Protein AF-A0A5C5R9F8-F1 (afdb_monomer)

Sequence (52 aa):
HCLGAAAARMQSRVALEELLARIPGFTVDIGGVRWAPGAYVRRPTAVPISVG

Organism: NCBI:txid2591848

Solvent-accessible surface area (backbone atoms only — not comparable to full-atom values): 3349 Å² total; per-residue (Å²): 135,68,88,59,52,65,59,54,52,52,52,53,49,54,54,51,52,53,40,52,73,75,51,70,66,59,48,71,44,73,89,65,45,38,68,52,84,74,92,87,62,94,46,71,75,42,73,50,71,49,72,123

Structure (mmCIF, N/CA/C/O backbone):
data_AF-A0A5C5R9F8-F1
#
_entry.id   AF-A0A5C5R9F8-F1
#
loop_
_atom_site.group_PDB
_atom_site.id
_atom_site.type_symbol
_atom_site.label_atom_id
_atom_site.label_alt_id
_atom_site.label_comp_id
_atom_site.label_asym_id
_atom_site.label_entity_id
_atom_site.label_seq_id
_atom_site.pdbx_PDB_ins_code
_atom_site.Cartn_x
_atom_site.Cartn_y
_atom_site.Cartn_z
_atom_site.occupancy
_atom_site.B_iso_or_equiv
_atom_site.auth_seq_id
_atom_site.auth_comp_id
_atom_site.auth_asym_id
_atom_site.auth_atom_id
_atom_site.pdbx_PDB_model_num
ATOM 1 N N . HIS A 1 1 ? 22.585 -1.876 -3.304 1.00 84.88 1 HIS A N 1
ATOM 2 C CA . HIS A 1 1 ? 21.998 -1.263 -2.090 1.00 84.88 1 HIS A CA 1
ATOM 3 C C . HIS A 1 1 ? 21.074 -0.125 -2.516 1.00 84.88 1 HIS A C 1
ATOM 5 O O . HIS A 1 1 ? 21.410 0.560 -3.473 1.00 84.88 1 HIS A O 1
ATOM 11 N N . CYS A 1 2 ? 19.903 0.040 -1.892 1.00 97.31 2 CYS A N 1
ATOM 12 C CA . CYS A 1 2 ? 18.938 1.067 -2.302 1.00 97.31 2 CYS A CA 1
ATOM 13 C C . CYS A 1 2 ? 19.264 2.404 -1.621 1.00 97.31 2 CYS A C 1
ATOM 15 O O . CYS A 1 2 ? 19.169 2.496 -0.399 1.00 97.31 2 CYS A O 1
ATOM 17 N N . LEU A 1 3 ? 19.600 3.439 -2.403 1.00 98.25 3 LEU A N 1
ATOM 18 C CA . LEU A 1 3 ? 19.851 4.791 -1.877 1.00 98.25 3 LEU A CA 1
ATOM 19 C C . LEU A 1 3 ? 18.622 5.347 -1.139 1.00 98.25 3 LEU A C 1
ATOM 21 O O . LEU A 1 3 ? 18.747 6.002 -0.111 1.00 98.25 3 LEU A O 1
ATOM 25 N N . GLY A 1 4 ? 17.421 5.025 -1.627 1.00 98.38 4 GLY A N 1
ATOM 26 C CA . GLY A 1 4 ? 16.155 5.454 -1.034 1.00 98.38 4 GLY A CA 1
ATOM 27 C C . GLY A 1 4 ? 15.702 4.633 0.175 1.00 98.38 4 GLY A C 1
ATOM 28 O O . GLY A 1 4 ? 14.600 4.856 0.669 1.00 98.38 4 GLY A O 1
ATOM 29 N N . ALA A 1 5 ? 16.496 3.676 0.668 1.00 98.44 5 ALA A N 1
ATOM 30 C CA . ALA A 1 5 ? 16.029 2.743 1.693 1.00 98.44 5 ALA A CA 1
ATOM 31 C C . ALA A 1 5 ? 15.636 3.440 3.008 1.00 98.44 5 ALA A C 1
ATOM 33 O O . ALA A 1 5 ? 14.725 2.983 3.695 1.00 98.44 5 ALA A O 1
ATOM 34 N N . ALA A 1 6 ? 16.310 4.531 3.379 1.00 98.44 6 ALA A N 1
ATOM 35 C CA . ALA A 1 6 ? 15.933 5.322 4.551 1.00 98.44 6 ALA A CA 1
ATOM 36 C C . ALA A 1 6 ? 14.599 6.057 4.329 1.00 98.44 6 ALA A C 1
ATOM 38 O O . ALA A 1 6 ? 13.704 5.981 5.170 1.00 98.44 6 ALA A O 1
ATOM 39 N N . ALA A 1 7 ? 14.433 6.687 3.163 1.00 98.50 7 ALA A N 1
ATOM 40 C CA . ALA A 1 7 ? 13.211 7.402 2.805 1.00 98.50 7 ALA A CA 1
ATOM 41 C C . ALA A 1 7 ? 11.991 6.466 2.741 1.00 98.50 7 ALA A C 1
ATOM 43 O O . ALA A 1 7 ? 10.964 6.766 3.343 1.00 98.50 7 ALA A O 1
ATOM 44 N N . ALA A 1 8 ? 12.123 5.298 2.101 1.00 98.44 8 ALA A N 1
ATOM 45 C CA . ALA A 1 8 ? 11.046 4.311 2.002 1.00 98.44 8 ALA A CA 1
ATOM 46 C C . ALA A 1 8 ? 10.578 3.813 3.380 1.00 98.44 8 ALA A C 1
ATOM 48 O O . ALA A 1 8 ? 9.380 3.701 3.626 1.00 98.44 8 ALA A O 1
ATOM 49 N N . ARG A 1 9 ? 11.510 3.564 4.313 1.00 98.56 9 ARG A N 1
ATOM 50 C CA . ARG A 1 9 ? 11.162 3.169 5.689 1.00 98.56 9 ARG A CA 1
ATOM 51 C C . ARG A 1 9 ? 10.411 4.272 6.426 1.00 98.56 9 ARG A C 1
ATOM 53 O O . ARG A 1 9 ? 9.433 3.981 7.106 1.00 98.56 9 ARG A O 1
ATOM 60 N N . MET A 1 10 ? 10.856 5.521 6.282 1.00 98.56 10 MET A N 1
ATOM 61 C CA . MET A 1 10 ? 10.203 6.666 6.913 1.00 98.56 10 MET A CA 1
ATOM 62 C C . MET A 1 10 ? 8.773 6.854 6.393 1.00 98.56 10 MET A C 1
ATOM 64 O O . MET A 1 10 ? 7.857 6.980 7.203 1.00 98.56 10 MET A O 1
ATOM 68 N N . GLN A 1 11 ? 8.572 6.783 5.073 1.00 98.75 11 GLN A N 1
ATOM 69 C CA . GLN A 1 11 ? 7.247 6.903 4.456 1.00 98.75 11 GLN A CA 1
ATOM 70 C C . GLN A 1 11 ? 6.293 5.802 4.929 1.00 98.75 11 GLN A C 1
ATOM 72 O O . GLN A 1 11 ? 5.186 6.106 5.367 1.00 98.75 11 GLN A O 1
ATOM 77 N N . SER A 1 12 ? 6.729 4.536 4.902 1.00 98.50 12 SER A N 1
ATOM 78 C CA . SER A 1 12 ? 5.899 3.414 5.357 1.00 98.50 12 SER A CA 1
ATOM 79 C C . SER A 1 12 ? 5.534 3.525 6.834 1.00 98.50 12 SER A C 1
ATOM 81 O O . SER A 1 12 ? 4.399 3.239 7.202 1.00 98.50 12 SER A O 1
ATOM 83 N N . ARG A 1 13 ? 6.478 3.960 7.679 1.00 98.69 13 ARG A N 1
ATOM 84 C CA . ARG A 1 13 ? 6.242 4.133 9.114 1.00 98.69 13 ARG A CA 1
ATOM 85 C C . ARG A 1 13 ? 5.146 5.169 9.371 1.00 98.69 13 ARG A C 1
ATOM 87 O O . ARG A 1 13 ? 4.156 4.840 10.011 1.00 98.69 13 ARG A O 1
ATOM 94 N N . VAL A 1 14 ? 5.296 6.377 8.823 1.00 98.69 14 VAL A N 1
ATOM 95 C CA . VAL A 1 14 ? 4.321 7.463 9.026 1.00 98.69 14 VAL A CA 1
ATOM 96 C C . VAL A 1 14 ? 2.950 7.085 8.461 1.00 98.69 14 VAL A C 1
ATOM 98 O O . VAL A 1 14 ? 1.940 7.293 9.122 1.00 98.69 14 VAL A O 1
ATOM 101 N N . ALA A 1 15 ? 2.900 6.479 7.269 1.00 98.31 15 ALA A N 1
ATOM 102 C CA . ALA A 1 15 ? 1.638 6.068 6.657 1.00 98.31 15 ALA A CA 1
ATOM 103 C C . ALA A 1 15 ? 0.871 5.042 7.511 1.00 98.31 15 ALA A C 1
ATOM 105 O O . ALA A 1 15 ? -0.344 5.158 7.655 1.00 98.31 15 ALA A O 1
ATOM 106 N N . LEU A 1 16 ? 1.567 4.051 8.081 1.00 98.25 16 LEU A N 1
ATOM 107 C CA . LEU A 1 16 ? 0.944 3.025 8.920 1.00 98.25 16 LEU A CA 1
ATOM 108 C C . LEU A 1 16 ? 0.531 3.569 10.293 1.00 98.25 16 LEU A C 1
ATOM 110 O O . LEU A 1 16 ? -0.564 3.253 10.752 1.00 98.25 16 LEU A O 1
ATOM 114 N N . GLU A 1 17 ? 1.371 4.392 10.927 1.00 98.69 17 GLU A N 1
ATOM 115 C CA . GLU A 1 17 ? 1.054 5.026 12.215 1.00 98.69 17 GLU A CA 1
ATOM 116 C C . GLU A 1 17 ? -0.214 5.884 12.114 1.00 98.69 17 GLU A C 1
ATOM 118 O O . GLU A 1 17 ? -1.149 5.699 12.892 1.00 98.69 17 GLU A O 1
ATOM 123 N N . GLU A 1 18 ? -0.291 6.768 11.117 1.00 98.56 18 GLU A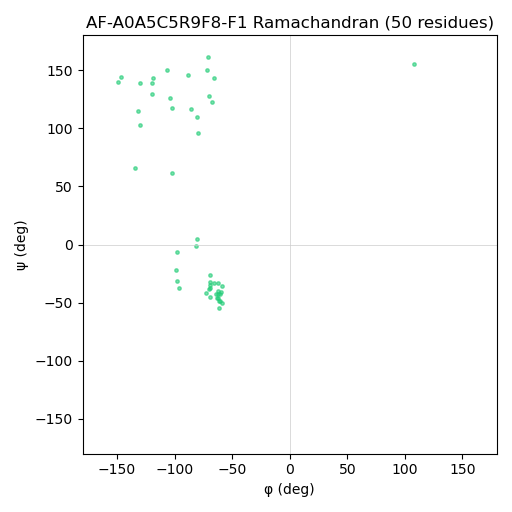 N 1
ATOM 124 C CA . GLU A 1 18 ? -1.443 7.660 10.953 1.00 98.56 18 GLU A CA 1
ATOM 125 C C . GLU A 1 18 ? -2.711 6.909 10.533 1.00 98.56 18 GLU A C 1
ATOM 127 O O . GLU A 1 18 ? -3.801 7.246 11.001 1.00 98.56 18 GLU A O 1
ATOM 132 N N . LEU A 1 19 ? -2.591 5.881 9.682 1.00 97.75 19 LEU A N 1
ATOM 133 C CA . LEU A 1 19 ? -3.735 5.058 9.285 1.00 97.75 19 LEU A CA 1
ATOM 134 C C . LEU A 1 19 ? -4.352 4.362 10.503 1.00 97.75 19 LEU A C 1
ATOM 136 O O . LEU A 1 19 ? -5.561 4.446 10.696 1.00 97.75 19 LEU A O 1
ATOM 140 N N . LEU A 1 20 ? -3.529 3.726 11.341 1.00 97.44 20 LEU A N 1
ATOM 141 C CA . LEU A 1 20 ? -4.003 3.017 12.532 1.00 97.44 20 LEU A CA 1
ATOM 142 C C . LEU A 1 20 ? -4.539 3.973 13.605 1.00 97.44 20 LEU A C 1
ATOM 144 O O . LEU A 1 20 ? -5.504 3.635 14.285 1.00 97.44 20 LEU A O 1
ATOM 148 N N . ALA A 1 21 ? -3.948 5.163 13.746 1.00 98.00 21 ALA A N 1
ATOM 149 C CA . ALA A 1 21 ? -4.406 6.158 14.712 1.00 98.00 21 ALA A CA 1
ATOM 150 C C . ALA A 1 21 ? -5.758 6.784 14.328 1.00 98.00 21 ALA A C 1
ATOM 152 O O . ALA A 1 21 ? -6.581 7.055 15.201 1.00 98.00 21 ALA A O 1
ATOM 153 N N . ARG A 1 22 ? -5.991 7.035 13.033 1.00 97.56 22 ARG A N 1
ATOM 154 C CA . ARG A 1 22 ? -7.174 7.773 12.552 1.00 97.56 22 ARG A CA 1
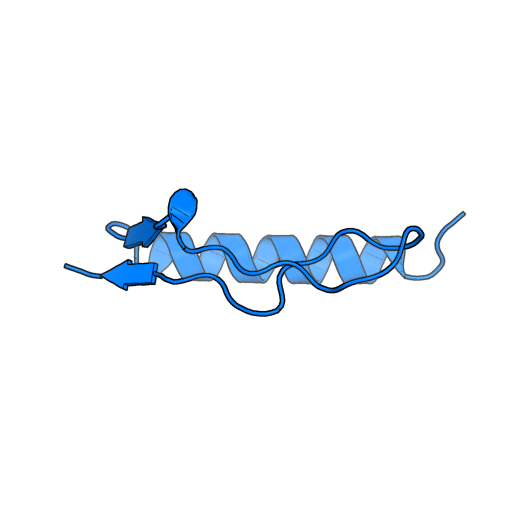ATOM 155 C C . ARG A 1 22 ? -8.299 6.875 12.057 1.00 97.56 22 ARG A C 1
ATOM 157 O O . ARG A 1 22 ? -9.460 7.260 12.144 1.00 97.56 22 ARG A O 1
ATOM 164 N N . ILE A 1 23 ? -7.959 5.716 11.502 1.00 97.50 23 ILE A N 1
ATOM 165 C CA . ILE A 1 23 ? -8.896 4.788 10.866 1.00 97.50 23 ILE A CA 1
ATOM 166 C C . ILE A 1 23 ? -8.583 3.365 11.356 1.00 97.50 23 ILE A C 1
ATOM 168 O O . ILE A 1 23 ? -8.148 2.525 10.574 1.00 97.50 23 ILE A O 1
ATOM 172 N N . PRO A 1 24 ? -8.769 3.057 12.652 1.00 95.69 24 PRO A N 1
ATOM 173 C CA . PRO A 1 24 ? -8.421 1.740 13.190 1.00 95.69 24 PRO A CA 1
ATOM 174 C C . PRO A 1 24 ? -9.336 0.613 12.676 1.00 95.69 24 PRO A C 1
ATOM 176 O O . PRO A 1 24 ? -8.921 -0.541 12.621 1.00 95.69 24 PRO A O 1
ATOM 179 N N . GLY A 1 25 ? -10.577 0.935 12.300 1.00 96.75 25 GLY A N 1
ATOM 180 C CA . GLY A 1 25 ? -11.594 -0.018 11.846 1.00 96.75 25 GLY A 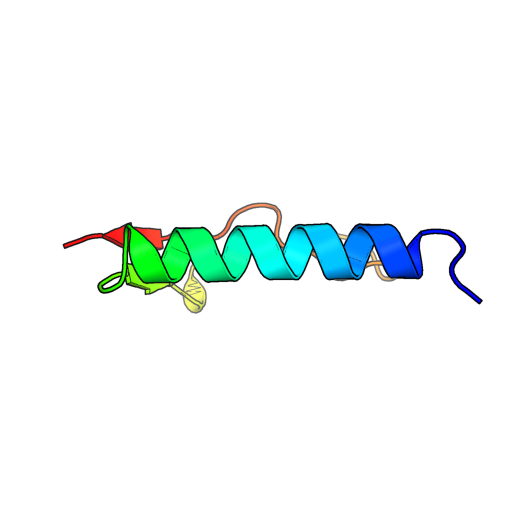CA 1
ATOM 181 C C . GLY A 1 25 ? -11.777 -0.032 10.329 1.00 96.75 25 GLY A C 1
ATOM 182 O O . GLY A 1 25 ? -12.859 0.291 9.844 1.00 96.75 25 GLY A O 1
ATOM 183 N N . PHE A 1 26 ? -10.734 -0.381 9.573 1.00 97.19 26 PHE A N 1
ATOM 184 C CA . PHE A 1 26 ? -10.826 -0.533 8.117 1.00 97.19 26 PHE A CA 1
ATOM 185 C C . PHE A 1 26 ? -10.798 -2.002 7.691 1.00 97.19 26 PHE A C 1
ATOM 187 O O . PHE A 1 26 ? -10.168 -2.846 8.327 1.00 97.19 26 PHE A O 1
ATOM 194 N N . THR A 1 27 ? -11.453 -2.298 6.571 1.00 98.12 27 THR A N 1
ATOM 195 C CA . THR A 1 27 ? -11.381 -3.606 5.908 1.00 98.12 27 THR A CA 1
ATOM 196 C C . THR A 1 27 ? -10.835 -3.435 4.499 1.00 98.12 27 THR A C 1
ATOM 198 O O . THR A 1 27 ? -11.208 -2.500 3.790 1.00 98.12 27 THR A O 1
ATOM 201 N N . VAL A 1 28 ? -9.960 -4.351 4.086 1.00 97.69 28 VAL A N 1
ATOM 202 C CA . VAL A 1 28 ? -9.423 -4.408 2.723 1.00 97.69 28 VAL A CA 1
ATOM 203 C C . VAL A 1 28 ? -10.099 -5.545 1.969 1.00 97.69 28 VAL A C 1
ATOM 205 O O . VAL A 1 28 ? -10.047 -6.692 2.414 1.00 97.69 28 VAL A O 1
ATOM 208 N N . ASP A 1 29 ? -10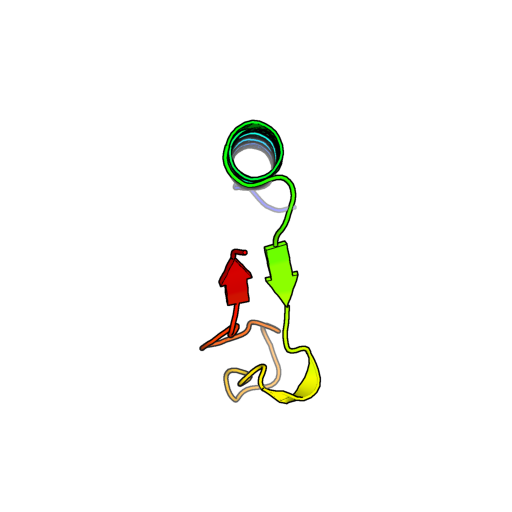.673 -5.249 0.805 1.00 97.88 29 ASP A N 1
ATOM 209 C CA . ASP A 1 29 ? -11.107 -6.292 -0.126 1.00 97.88 29 ASP A CA 1
ATOM 210 C C . ASP A 1 29 ? -9.892 -6.808 -0.906 1.00 97.88 29 ASP A C 1
ATOM 212 O O . ASP A 1 29 ? -9.455 -6.226 -1.902 1.00 97.88 29 ASP A O 1
ATOM 216 N N . ILE A 1 30 ? -9.324 -7.914 -0.424 1.00 97.62 30 ILE A N 1
ATOM 217 C CA . ILE A 1 30 ? -8.160 -8.558 -1.041 1.00 97.62 30 ILE A CA 1
ATOM 218 C C . ILE A 1 30 ? -8.495 -9.121 -2.429 1.00 97.62 30 ILE A C 1
ATOM 220 O O . ILE A 1 30 ? -7.631 -9.105 -3.310 1.00 97.62 30 ILE A O 1
ATOM 224 N N . GLY A 1 31 ? -9.730 -9.587 -2.644 1.00 97.88 31 GLY A N 1
ATOM 225 C CA . GLY A 1 31 ? -10.177 -10.120 -3.933 1.00 97.88 31 GLY A CA 1
ATOM 226 C C . GLY A 1 31 ? -10.297 -9.031 -5.001 1.00 97.88 31 GLY A C 1
ATOM 227 O O . GLY A 1 31 ? -10.006 -9.281 -6.170 1.00 97.88 31 GLY A O 1
ATOM 228 N N . GLY A 1 32 ? -10.645 -7.812 -4.589 1.00 97.88 32 GLY A N 1
ATOM 229 C CA . GLY A 1 32 ? -10.751 -6.633 -5.449 1.00 97.88 32 GLY A CA 1
ATOM 230 C C . GLY A 1 32 ? -9.429 -5.918 -5.761 1.00 97.88 32 GLY A C 1
ATOM 231 O O . GLY A 1 32 ? -9.431 -4.930 -6.502 1.00 97.88 32 GLY A O 1
ATOM 232 N N . VAL A 1 33 ? -8.285 -6.370 -5.229 1.00 98.44 33 VAL A N 1
ATOM 233 C CA . VAL A 1 33 ? -6.989 -5.723 -5.502 1.00 98.44 33 VAL A CA 1
ATOM 234 C C . VAL A 1 33 ? -6.594 -5.906 -6.965 1.00 98.44 33 VAL A C 1
ATOM 236 O O . VAL A 1 33 ? -6.398 -7.018 -7.456 1.00 98.44 33 VAL A O 1
ATOM 239 N N . ARG A 1 34 ? -6.375 -4.786 -7.658 1.00 98.44 34 ARG A N 1
ATOM 240 C CA . ARG A 1 34 ? -5.995 -4.783 -9.073 1.00 98.44 34 ARG A CA 1
ATOM 241 C C . ARG A 1 34 ? -4.503 -4.524 -9.224 1.00 98.44 34 ARG A C 1
ATOM 243 O O . ARG A 1 34 ? -4.021 -3.451 -8.864 1.00 98.44 34 ARG A O 1
ATOM 250 N N . TRP A 1 35 ? -3.763 -5.474 -9.782 1.00 97.62 35 TRP A N 1
ATOM 251 C CA . TRP A 1 35 ? -2.301 -5.412 -9.886 1.00 97.62 35 TRP A CA 1
ATOM 252 C C . TRP A 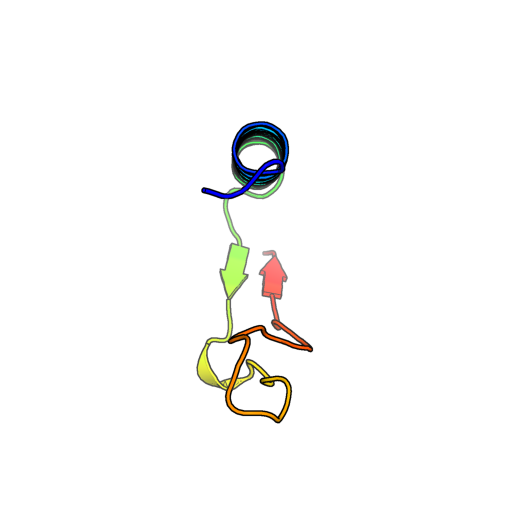1 35 ? -1.827 -4.717 -11.164 1.00 97.62 35 TRP A C 1
ATOM 254 O O . TRP A 1 35 ? -2.465 -4.816 -12.211 1.00 97.62 35 TRP A O 1
ATOM 264 N N . ALA A 1 36 ? -0.707 -3.997 -11.075 1.00 97.56 36 ALA A N 1
ATOM 265 C CA . ALA A 1 36 ? -0.036 -3.483 -12.264 1.00 97.56 36 ALA A CA 1
ATOM 266 C C . ALA A 1 36 ? 0.511 -4.652 -13.108 1.00 97.56 36 ALA A C 1
ATOM 268 O O . ALA A 1 36 ? 0.994 -5.628 -12.528 1.00 97.56 36 ALA A O 1
ATOM 269 N N . PRO A 1 37 ? 0.480 -4.564 -14.450 1.00 95.56 37 PRO A N 1
ATOM 270 C CA . PRO A 1 37 ? 1.142 -5.542 -15.305 1.00 95.56 37 PRO A CA 1
ATOM 271 C C . PRO A 1 37 ? 2.673 -5.399 -15.231 1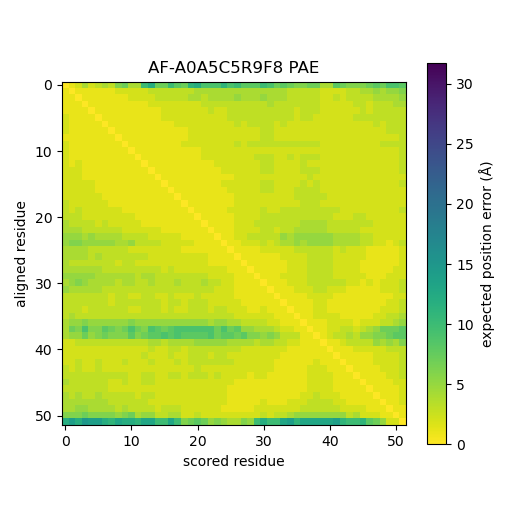.00 95.56 37 PRO A C 1
ATOM 273 O O . PRO A 1 37 ? 3.195 -4.343 -14.866 1.00 95.56 37 PRO A O 1
ATOM 276 N N . GLY A 1 38 ? 3.392 -6.447 -15.643 1.00 94.88 38 GLY A N 1
ATOM 277 C CA . GLY A 1 38 ? 4.858 -6.477 -15.710 1.00 94.88 38 GLY A CA 1
ATOM 278 C C . GLY A 1 38 ? 5.509 -7.351 -14.633 1.00 94.88 38 GLY A C 1
ATOM 279 O O . GLY A 1 38 ? 4.937 -7.599 -13.576 1.00 94.88 38 GLY A O 1
ATOM 280 N N . ALA A 1 39 ? 6.723 -7.833 -14.916 1.00 95.00 39 ALA A N 1
ATOM 281 C CA . ALA A 1 39 ? 7.397 -8.853 -14.105 1.00 95.00 39 ALA A CA 1
ATOM 282 C C . ALA A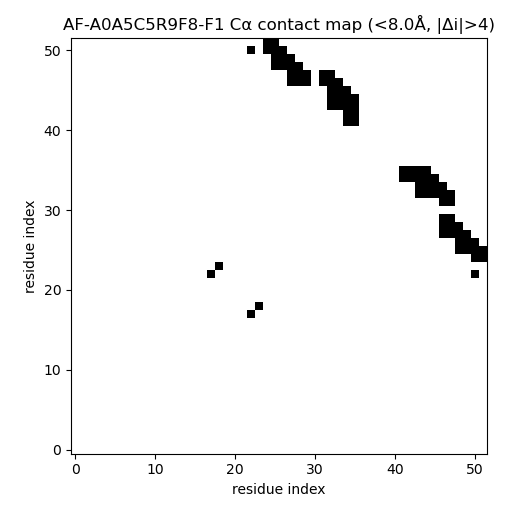 1 39 ? 8.417 -8.303 -13.086 1.00 95.00 39 ALA A C 1
ATOM 284 O O . ALA A 1 39 ? 8.951 -9.064 -12.286 1.00 95.00 39 ALA A O 1
ATOM 285 N N . TYR A 1 40 ? 8.710 -6.998 -13.108 1.00 96.94 40 TYR A N 1
ATOM 286 C CA . TYR A 1 40 ? 9.837 -6.425 -12.354 1.00 96.94 40 TYR A CA 1
ATOM 287 C C . TYR A 1 40 ? 9.448 -5.833 -10.996 1.00 96.94 40 TYR A C 1
ATOM 289 O O . TYR A 1 40 ? 10.211 -5.935 -10.039 1.00 96.94 40 TYR A O 1
ATOM 297 N N . VAL A 1 41 ? 8.276 -5.195 -10.898 1.00 97.25 41 VAL A N 1
ATOM 298 C CA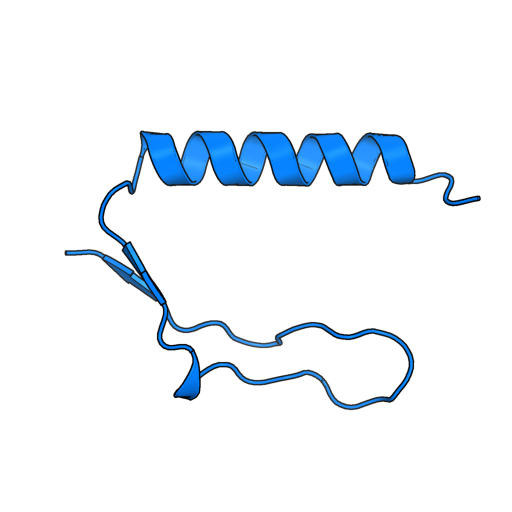 . VAL A 1 41 ? 7.828 -4.511 -9.676 1.00 97.25 41 VAL A CA 1
ATOM 299 C C . VAL A 1 41 ? 6.399 -4.919 -9.354 1.00 97.25 41 VAL A C 1
ATOM 301 O O . VAL A 1 41 ? 5.463 -4.582 -10.075 1.00 97.25 41 VAL A O 1
ATOM 304 N N . ARG A 1 42 ? 6.220 -5.607 -8.225 1.00 97.31 42 ARG A N 1
ATOM 305 C CA . ARG A 1 42 ? 4.903 -5.993 -7.717 1.00 97.31 42 ARG A CA 1
ATOM 306 C C . ARG A 1 42 ? 4.257 -4.815 -6.993 1.00 97.31 42 ARG A C 1
ATOM 308 O O . ARG A 1 42 ? 4.681 -4.460 -5.896 1.00 97.31 42 ARG A O 1
ATOM 315 N N . ARG A 1 43 ? 3.212 -4.231 -7.582 1.00 97.81 43 ARG A N 1
ATOM 316 C CA . ARG A 1 43 ? 2.433 -3.151 -6.957 1.00 97.81 43 ARG A CA 1
ATOM 317 C C . ARG A 1 43 ? 0.951 -3.208 -7.342 1.00 97.81 43 ARG A C 1
ATOM 319 O O . ARG A 1 43 ? 0.644 -3.534 -8.493 1.00 97.81 43 ARG A O 1
ATOM 326 N N . PRO A 1 44 ? 0.031 -2.862 -6.431 1.00 98.00 44 PRO A N 1
ATOM 327 C CA . PRO A 1 44 ? -1.353 -2.624 -6.803 1.00 98.00 44 PRO A CA 1
ATOM 328 C C . PRO A 1 44 ? -1.485 -1.301 -7.580 1.00 98.00 44 PRO A C 1
ATOM 330 O O . PRO A 1 44 ? -0.712 -0.360 -7.397 1.00 98.00 44 PRO A O 1
ATOM 333 N N . THR A 1 45 ? -2.469 -1.237 -8.472 1.00 98.31 45 THR A N 1
ATOM 334 C CA . THR A 1 45 ? -2.984 -0.002 -9.096 1.00 98.31 45 THR A CA 1
ATOM 335 C C . THR A 1 45 ? -4.253 0.491 -8.412 1.00 98.31 45 THR A C 1
ATOM 337 O O . THR A 1 45 ? -4.569 1.670 -8.511 1.00 98.31 45 THR A O 1
ATOM 340 N N . ALA A 1 46 ? -4.957 -0.402 -7.715 1.00 98.31 46 ALA A N 1
ATOM 341 C CA . ALA A 1 46 ? -6.105 -0.096 -6.878 1.00 98.31 46 ALA A CA 1
ATOM 342 C C . ALA A 1 46 ? -6.165 -1.096 -5.714 1.00 98.31 46 ALA A C 1
ATOM 344 O O . ALA A 1 46 ? -5.913 -2.288 -5.914 1.00 98.31 46 ALA A O 1
ATOM 345 N N . VAL A 1 47 ? -6.499 -0.600 -4.522 1.00 98.31 47 VAL A N 1
ATOM 346 C CA . VAL A 1 47 ? -6.757 -1.387 -3.308 1.00 98.31 47 VAL A CA 1
ATOM 347 C C . VAL A 1 47 ? -8.089 -0.893 -2.742 1.00 98.31 47 VAL A C 1
ATOM 349 O O . VAL A 1 47 ? -8.115 0.208 -2.191 1.00 98.31 47 VAL A O 1
ATOM 352 N N . PRO A 1 48 ? -9.199 -1.626 -2.924 1.00 98.25 48 PRO A N 1
ATOM 353 C CA . PRO A 1 48 ? -10.481 -1.219 -2.364 1.00 98.25 48 PRO A CA 1
ATOM 354 C C . PRO A 1 48 ? -10.471 -1.366 -0.838 1.00 98.25 48 PRO A C 1
ATOM 356 O O . PRO A 1 48 ? -10.123 -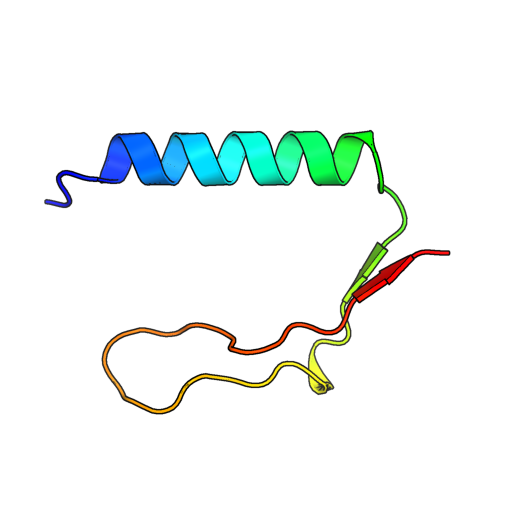2.421 -0.301 1.00 98.25 48 PRO A O 1
ATOM 359 N N . ILE A 1 49 ? -10.838 -0.289 -0.145 1.00 97.56 49 ILE A N 1
ATOM 360 C CA . ILE A 1 49 ? -10.879 -0.209 1.317 1.00 97.56 49 ILE A CA 1
ATOM 361 C C . ILE A 1 49 ? -12.241 0.348 1.719 1.00 97.56 49 ILE A C 1
ATOM 363 O O . ILE A 1 49 ? -12.740 1.277 1.085 1.00 97.56 49 ILE A O 1
ATOM 367 N N . SER A 1 50 ? -12.830 -0.218 2.768 1.00 97.56 50 SER A N 1
ATOM 368 C CA . SER A 1 50 ? -14.040 0.306 3.408 1.00 97.56 50 SER A CA 1
ATOM 369 C C . SER A 1 50 ? -13.749 0.676 4.857 1.00 97.56 50 SER A C 1
ATOM 371 O O . SER A 1 50 ? -12.975 -0.006 5.534 1.00 97.56 50 SER A O 1
ATOM 373 N N . VAL A 1 51 ? -14.376 1.755 5.316 1.00 96.69 51 VAL A N 1
ATOM 374 C CA . VAL A 1 51 ? -14.319 2.253 6.694 1.00 96.69 51 VAL A CA 1
ATOM 375 C C . VAL A 1 51 ? -15.748 2.246 7.228 1.00 96.69 51 VAL A C 1
ATOM 377 O O . VAL A 1 51 ? -16.648 2.701 6.520 1.00 96.69 51 VAL A O 1
ATOM 380 N N . GLY A 1 52 ? -15.945 1.656 8.409 1.00 82.25 52 GLY A N 1
ATOM 381 C CA . GLY A 1 52 ? -17.237 1.621 9.104 1.00 82.25 52 GLY A CA 1
ATOM 382 C C . GLY A 1 52 ? -17.537 2.891 9.885 1.00 82.25 52 GLY A C 1
ATOM 383 O O . GLY A 1 52 ? -16.576 3.622 10.211 1.00 82.25 52 GLY A O 1
#

Secondary structure (DSSP, 8-state):
--TTHHHHHHHHHHHHHHHHHH--SEEE-STTPEEPSSSS---EEE--EEE-

Radius of gyration: 13.95 Å; Cα contacts (8 Å, |Δi|>4): 41; chains: 1; bounding box: 39×18×30 Å

Mean predicted aligned error: 2.54 Å

Nearest PDB structures (foldseek):
  2wgy-assembly1_A  TM=9.960E-01  e=2.593E-04  Mycobacterium tuberculosis H37Rv
  2uvn-assembly1_B-2  TM=9.832E-01  e=8.689E-04  Mycobacterium tuberculosis H37Rv
  2uuq-assembly1_A  TM=9.959E-01  e=9.938E-04  Mycobacterium tuberculosis H37Rv

Foldseek 3Di:
DDPCPVVVVVVVVVVVVCCCVPQVAKDWPPVPFAWDDDDPDTDTPDIDMDGD

InterPro domains:
  IPR036396 Cytochrome P450 superfamily [G3DSA:1.10.630.10] (1-50)
  IPR036396 Cytochrome P450 superfamily [SSF48264] (1-50)

pLDDT: mean 97.22, std 2.88, range [82.25, 98.75]